Protein AF-A0A383CXV9-F1 (afdb_monomer_lite)

Sequence (57 aa):
MIAMKFQSLSNQFLVAMPALDDPNFSRTVTLVCQHDENGALGVTINRTVNSFKINDI

Organism: NCBI:txid408172

Secondary structure (DSSP, 8-state):
---------TTPEEE--TT---TTTTT-EEEEEEEETTEEEEEESS---TT--TT--

Structure (mmCIF, N/CA/C/O backbone):
data_AF-A0A383CXV9-F1
#
_entry.id   AF-A0A383CXV9-F1
#
loop_
_atom_site.group_PDB
_atom_site.id
_atom_site.type_symbol
_atom_site.label_atom_id
_atom_site.label_alt_id
_atom_site.label_comp_id
_atom_site.label_asym_id
_atom_site.label_entity_id
_atom_site.label_seq_id
_atom_site.pdbx_PDB_ins_code
_atom_site.Cartn_x
_atom_site.Cartn_y
_atom_site.Cartn_z
_atom_site.o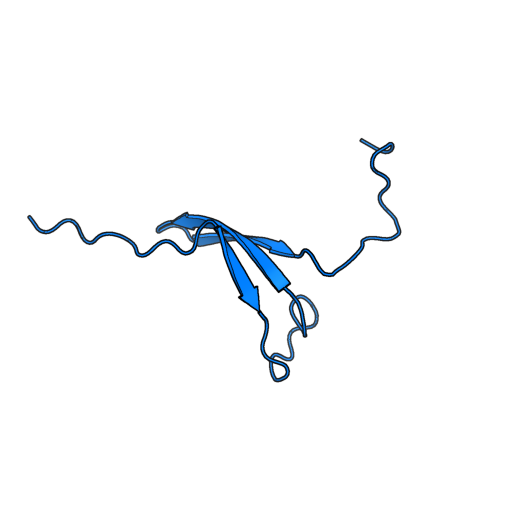ccupancy
_atom_site.B_iso_or_equiv
_atom_site.auth_seq_id
_atom_site.auth_comp_id
_atom_site.auth_asym_id
_atom_site.auth_atom_id
_atom_site.pdbx_PDB_model_num
ATOM 1 N N . MET A 1 1 ? 16.608 30.730 -3.842 1.00 42.81 1 MET A N 1
ATOM 2 C CA . MET A 1 1 ? 16.499 29.438 -3.136 1.00 42.81 1 MET A CA 1
ATOM 3 C C . MET A 1 1 ? 15.128 28.871 -3.467 1.00 42.81 1 MET A C 1
ATOM 5 O O . MET A 1 1 ? 14.137 29.403 -2.988 1.00 42.81 1 MET A O 1
ATOM 9 N N . ILE A 1 2 ? 15.047 27.938 -4.415 1.00 55.03 2 ILE A N 1
ATOM 10 C CA . ILE A 1 2 ? 13.766 27.400 -4.890 1.00 55.03 2 ILE A CA 1
ATOM 11 C C . ILE A 1 2 ? 13.433 26.234 -3.958 1.00 55.03 2 ILE A C 1
ATOM 13 O O . ILE A 1 2 ? 14.151 25.239 -3.966 1.00 55.03 2 ILE A O 1
ATOM 17 N N . ALA A 1 3 ? 12.411 26.364 -3.113 1.00 63.28 3 ALA A N 1
ATOM 18 C CA . ALA A 1 3 ? 11.909 25.221 -2.359 1.00 63.28 3 ALA A CA 1
ATOM 19 C C . ALA A 1 3 ? 11.218 24.282 -3.359 1.00 63.28 3 ALA A C 1
ATOM 21 O O . ALA A 1 3 ? 10.151 24.612 -3.881 1.00 63.28 3 ALA A O 1
ATOM 22 N N . MET A 1 4 ? 11.846 23.150 -3.684 1.00 61.16 4 MET A N 1
ATOM 23 C CA . MET A 1 4 ? 11.177 22.082 -4.423 1.00 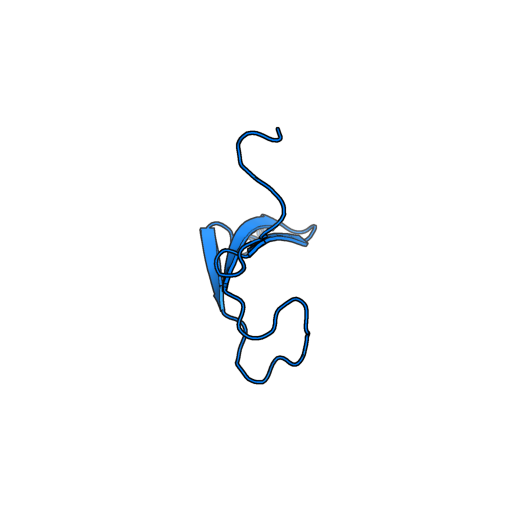61.16 4 MET A CA 1
ATOM 24 C C . MET A 1 4 ? 10.040 21.566 -3.545 1.00 61.16 4 MET A C 1
ATOM 26 O O . MET A 1 4 ? 10.260 20.956 -2.506 1.00 61.16 4 MET A O 1
ATOM 30 N N . LYS A 1 5 ? 8.804 21.890 -3.924 1.00 65.38 5 LYS A N 1
ATOM 31 C CA . LYS A 1 5 ? 7.616 21.418 -3.220 1.00 65.38 5 LYS A CA 1
ATOM 32 C C . LYS A 1 5 ? 7.433 19.949 -3.583 1.00 65.38 5 LYS A C 1
ATOM 34 O O . LYS A 1 5 ? 7.124 19.645 -4.734 1.00 65.38 5 LYS A O 1
ATOM 39 N N . PHE A 1 6 ? 7.637 19.054 -2.622 1.00 77.06 6 PHE A N 1
ATOM 40 C CA . PHE A 1 6 ? 7.320 17.644 -2.799 1.00 77.06 6 PHE A CA 1
ATOM 41 C C . PHE A 1 6 ? 5.844 17.502 -3.196 1.00 77.06 6 PHE A C 1
ATOM 43 O O . PHE A 1 6 ? 4.954 17.994 -2.492 1.00 77.06 6 PHE A O 1
ATOM 50 N N . GLN A 1 7 ? 5.570 16.887 -4.350 1.00 81.94 7 GLN A N 1
ATOM 51 C CA . GLN A 1 7 ? 4.196 16.644 -4.786 1.00 81.94 7 GLN A CA 1
ATOM 52 C C . GLN A 1 7 ? 3.622 15.463 -4.007 1.00 81.94 7 GLN A C 1
ATOM 54 O O . GLN A 1 7 ? 3.730 14.304 -4.400 1.00 81.94 7 GLN A O 1
ATOM 59 N N . SER A 1 8 ? 3.025 15.786 -2.862 1.00 87.62 8 SER A N 1
ATOM 60 C CA . SER A 1 8 ? 2.363 14.809 -2.010 1.00 87.62 8 SER A CA 1
ATOM 61 C C . SER A 1 8 ? 1.106 14.246 -2.680 1.00 87.62 8 SER A C 1
ATOM 63 O O . SER A 1 8 ? 0.360 14.954 -3.358 1.00 87.62 8 SER A O 1
ATOM 65 N N . LEU A 1 9 ? 0.870 12.956 -2.447 1.00 89.25 9 LEU A N 1
ATOM 66 C CA . LEU A 1 9 ? -0.305 12.213 -2.905 1.00 89.25 9 LEU A CA 1
ATOM 67 C C . LEU A 1 9 ? -1.269 11.937 -1.744 1.00 89.25 9 LEU A C 1
ATOM 69 O O . LEU A 1 9 ? -2.194 11.145 -1.896 1.00 89.25 9 LEU A O 1
ATOM 73 N N . SER A 1 10 ? -1.064 12.571 -0.585 1.00 91.00 10 SER A N 1
ATOM 74 C CA . SER A 1 10 ? -1.972 12.446 0.555 1.00 91.00 10 SER A CA 1
ATOM 75 C C . SER A 1 10 ? -3.411 12.781 0.154 1.00 91.00 10 SER A C 1
ATOM 77 O O . SER A 1 10 ? -3.655 13.676 -0.657 1.00 91.00 10 SER A O 1
ATOM 79 N N . ASN A 1 11 ? -4.360 12.052 0.736 1.00 91.12 11 ASN A N 1
ATOM 80 C CA . ASN A 1 11 ? -5.799 12.116 0.476 1.00 91.12 11 ASN A CA 1
ATOM 81 C C . ASN A 1 11 ? -6.220 11.690 -0.942 1.00 91.12 11 ASN A C 1
ATOM 83 O O . ASN A 1 11 ? -7.349 11.964 -1.350 1.00 91.12 11 ASN A O 1
ATOM 87 N N . GLN A 1 12 ? -5.352 11.003 -1.688 1.00 92.75 12 GLN A N 1
ATOM 88 C CA . GLN A 1 12 ? -5.698 10.423 -2.986 1.00 92.75 12 GLN A CA 1
ATOM 89 C C . GLN A 1 12 ? -5.930 8.915 -2.887 1.00 92.75 12 GLN A C 1
ATOM 91 O O . GLN A 1 12 ? -5.387 8.234 -2.014 1.00 92.75 12 GLN A O 1
ATOM 96 N N . PHE A 1 13 ? -6.727 8.392 -3.818 1.00 93.44 13 PHE A N 1
ATOM 97 C CA . PHE A 1 13 ? -6.915 6.957 -3.997 1.00 93.44 13 PHE A CA 1
ATOM 98 C C . PHE A 1 13 ? -5.990 6.439 -5.095 1.00 93.44 13 PHE A C 1
ATOM 100 O O . PHE A 1 13 ? -6.024 6.914 -6.229 1.00 93.44 13 PHE A O 1
ATOM 107 N N . LEU A 1 14 ? -5.202 5.425 -4.763 1.00 92.31 14 LEU A N 1
ATOM 108 C CA . LEU A 1 14 ? -4.427 4.643 -5.709 1.00 92.31 14 LEU A CA 1
ATOM 109 C C . LEU A 1 14 ? -5.249 3.429 -6.124 1.00 92.31 14 LEU A C 1
ATOM 111 O O . LEU A 1 14 ? -5.675 2.634 -5.284 1.00 92.31 14 LEU A O 1
ATOM 115 N N . VAL A 1 15 ? -5.472 3.298 -7.427 1.00 92.62 15 VAL A N 1
ATOM 116 C CA . VAL A 1 15 ? -6.169 2.156 -8.017 1.00 92.62 15 VAL A CA 1
ATOM 117 C C . VAL A 1 15 ? -5.136 1.283 -8.705 1.00 92.62 15 VAL A C 1
ATOM 119 O O . VAL A 1 15 ? -4.485 1.713 -9.659 1.00 92.62 15 VAL A O 1
ATOM 122 N N . ALA A 1 16 ? -4.984 0.053 -8.224 1.00 91.94 16 ALA A N 1
ATOM 123 C CA . ALA A 1 16 ? -4.104 -0.909 -8.860 1.00 91.94 16 ALA A CA 1
ATOM 124 C C . ALA A 1 16 ? -4.658 -1.307 -10.230 1.00 91.94 16 ALA A C 1
ATOM 126 O O . ALA A 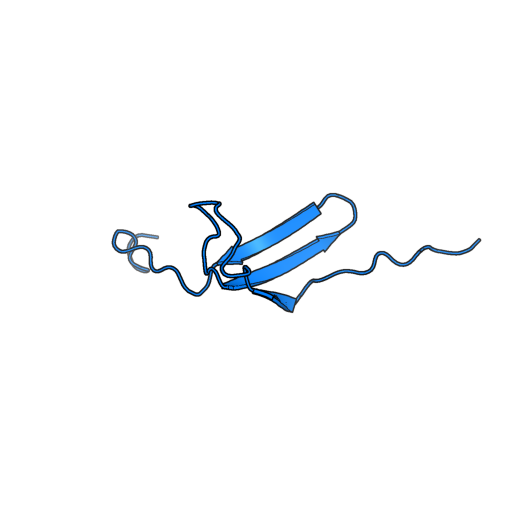1 16 ? -5.803 -1.754 -10.357 1.00 91.94 16 ALA A O 1
ATOM 127 N N . MET A 1 17 ? -3.832 -1.156 -11.265 1.00 89.94 17 MET A N 1
ATOM 128 C CA . MET A 1 17 ? -4.202 -1.583 -12.609 1.00 89.94 17 MET A CA 1
ATOM 129 C C . MET A 1 17 ? -4.399 -3.108 -12.656 1.00 89.94 17 MET A C 1
ATOM 131 O O . MET A 1 17 ? -3.695 -3.835 -11.957 1.00 89.94 17 MET A O 1
ATOM 135 N N . PRO A 1 18 ? -5.300 -3.625 -13.514 1.00 82.38 18 PRO A N 1
ATOM 136 C CA . PRO A 1 18 ? -5.588 -5.059 -13.581 1.00 82.38 18 PRO A CA 1
ATOM 137 C C . PRO A 1 18 ? -4.383 -5.925 -13.971 1.00 82.38 18 PRO A C 1
ATOM 139 O O . PRO A 1 18 ? -4.399 -7.121 -13.708 1.00 82.38 18 PRO A O 1
ATOM 142 N N . ALA A 1 19 ? -3.371 -5.329 -14.610 1.00 88.50 19 ALA A N 1
ATOM 143 C CA . ALA A 1 19 ? -2.122 -5.986 -14.989 1.00 88.50 19 ALA A CA 1
ATOM 144 C C . ALA A 1 19 ? -1.087 -6.051 -13.847 1.00 88.50 19 ALA A C 1
ATOM 146 O O . ALA A 1 19 ? -0.025 -6.638 -14.029 1.00 88.50 19 ALA A O 1
ATOM 147 N N . LEU A 1 20 ? -1.361 -5.435 -12.689 1.00 87.12 20 LEU A N 1
ATOM 148 C CA . LEU A 1 20 ? -0.498 -5.536 -11.517 1.00 87.12 20 LEU A CA 1
ATOM 149 C C . LEU A 1 20 ? -0.663 -6.924 -10.884 1.00 87.12 20 LEU A C 1
ATOM 151 O O . LEU A 1 20 ? -1.688 -7.215 -10.262 1.00 87.12 20 LEU A O 1
ATOM 155 N N . ASP A 1 21 ? 0.364 -7.757 -11.039 1.00 82.62 21 ASP A N 1
ATOM 156 C CA . ASP A 1 21 ? 0.373 -9.162 -10.604 1.00 82.62 21 ASP A CA 1
ATOM 157 C C . ASP A 1 21 ? 0.874 -9.353 -9.158 1.00 82.62 21 ASP A C 1
ATOM 159 O O . ASP A 1 21 ? 1.281 -10.437 -8.749 1.00 82.62 21 ASP A O 1
ATOM 163 N N . ASP A 1 22 ? 0.869 -8.286 -8.355 1.00 86.00 22 ASP A N 1
ATOM 164 C CA . ASP A 1 22 ? 1.232 -8.373 -6.941 1.00 86.00 22 ASP A CA 1
ATOM 165 C C . ASP A 1 22 ? 0.025 -8.873 -6.126 1.00 86.00 22 ASP A C 1
ATOM 167 O O . ASP A 1 22 ? -0.982 -8.167 -6.050 1.00 86.00 22 ASP A O 1
ATOM 171 N N . PRO A 1 23 ? 0.080 -10.041 -5.462 1.00 82.75 23 PRO A N 1
ATOM 172 C CA . PRO A 1 23 ? -1.045 -10.563 -4.682 1.00 82.75 23 PRO A CA 1
ATOM 173 C C . PRO A 1 23 ? -1.478 -9.638 -3.527 1.00 82.75 23 PRO A C 1
ATOM 175 O O . PRO A 1 23 ? -2.643 -9.652 -3.109 1.00 82.75 23 PRO A O 1
ATOM 178 N N . ASN A 1 24 ? -0.591 -8.781 -3.020 1.00 84.19 24 ASN A N 1
ATOM 179 C CA . ASN A 1 24 ? -0.922 -7.809 -1.982 1.00 84.19 24 ASN A CA 1
ATOM 180 C C . ASN A 1 24 ? -1.757 -6.645 -2.523 1.00 84.19 24 ASN A C 1
ATOM 182 O O . ASN A 1 24 ? -2.620 -6.155 -1.795 1.00 84.19 24 ASN A O 1
ATOM 186 N N . PHE A 1 25 ? -1.554 -6.262 -3.786 1.00 85.19 25 PHE A N 1
ATOM 187 C CA . PHE A 1 25 ? -2.145 -5.065 -4.396 1.00 85.19 25 PHE A CA 1
ATOM 188 C C . PHE A 1 25 ? -3.020 -5.343 -5.627 1.00 85.19 25 PHE A C 1
ATOM 190 O O . PHE A 1 25 ? -3.590 -4.425 -6.211 1.00 85.19 25 PHE A O 1
ATOM 197 N N . SER A 1 26 ? -3.168 -6.596 -6.052 1.00 88.31 26 SER A N 1
ATOM 198 C CA . SER A 1 26 ? -3.930 -6.918 -7.255 1.00 88.31 26 SER A CA 1
ATOM 199 C C . SER A 1 26 ? -5.385 -6.497 -7.077 1.00 88.31 26 SER A C 1
ATOM 201 O O . SER A 1 26 ? -6.068 -6.921 -6.138 1.00 88.31 26 SER A O 1
ATOM 203 N N . ARG A 1 27 ? -5.847 -5.624 -7.984 1.00 87.94 27 ARG A N 1
ATOM 204 C CA . ARG A 1 27 ? -7.191 -5.026 -7.969 1.00 87.94 27 ARG A CA 1
ATOM 205 C C . ARG A 1 27 ? -7.532 -4.320 -6.649 1.00 87.94 27 ARG A C 1
ATOM 207 O O . ARG A 1 27 ? -8.704 -4.258 -6.278 1.00 87.94 27 ARG A O 1
ATOM 214 N N . THR A 1 28 ? -6.544 -3.793 -5.924 1.00 91.88 28 THR A N 1
ATOM 215 C CA . THR A 1 28 ? -6.795 -3.044 -4.689 1.00 91.88 28 THR A CA 1
ATOM 216 C C . THR A 1 28 ? -7.055 -1.565 -4.939 1.00 91.88 28 THR A C 1
ATOM 218 O O . THR A 1 28 ? -6.559 -0.974 -5.900 1.00 91.88 28 THR A O 1
ATOM 221 N N . VAL A 1 29 ? -7.809 -0.961 -4.023 1.00 93.56 29 VAL A N 1
ATOM 222 C CA . VAL A 1 29 ? -7.959 0.491 -3.906 1.00 93.56 29 VAL A CA 1
ATOM 223 C C . VAL A 1 29 ? -7.361 0.912 -2.572 1.00 93.56 29 VAL A C 1
ATOM 225 O O . VAL A 1 29 ? -7.821 0.459 -1.521 1.00 93.56 29 VAL A O 1
ATOM 228 N N . THR A 1 30 ? -6.342 1.764 -2.615 1.00 93.62 30 THR A N 1
ATOM 229 C CA . THR A 1 30 ? -5.578 2.197 -1.441 1.00 93.62 30 THR A CA 1
ATOM 230 C C . THR A 1 30 ? -5.707 3.704 -1.263 1.00 93.62 30 THR A C 1
ATOM 232 O O . THR A 1 30 ? -5.400 4.465 -2.173 1.00 93.62 30 THR A O 1
ATOM 235 N N . LEU A 1 31 ? -6.159 4.149 -0.093 1.00 93.94 31 LEU A N 1
ATOM 236 C CA . LEU A 1 31 ? -6.147 5.560 0.289 1.00 93.94 31 LEU A CA 1
ATOM 237 C C . LEU A 1 31 ? -4.756 5.926 0.806 1.00 93.94 31 LEU A C 1
ATOM 239 O O . LEU A 1 31 ? -4.273 5.277 1.729 1.00 93.94 31 LEU A O 1
ATOM 243 N N . VAL A 1 32 ? -4.135 6.968 0.263 1.00 94.19 32 VAL A N 1
ATOM 244 C CA . VAL A 1 32 ? -2.861 7.498 0.767 1.00 94.19 32 VAL A CA 1
ATOM 245 C C . VAL A 1 32 ? -3.150 8.470 1.907 1.00 94.19 32 VAL A C 1
ATOM 247 O O . VAL A 1 32 ? -3.766 9.513 1.699 1.00 94.19 32 VAL A O 1
ATOM 250 N N . CYS A 1 33 ? -2.708 8.139 3.116 1.00 91.94 33 CYS A N 1
ATOM 251 C CA . CYS A 1 33 ? -2.895 8.976 4.304 1.00 91.94 33 CYS A CA 1
ATOM 252 C C . CYS A 1 33 ? -1.730 9.952 4.493 1.00 91.94 33 CYS A C 1
ATOM 254 O O . CYS A 1 33 ? -1.927 11.084 4.927 1.00 91.94 33 CYS A O 1
ATOM 256 N N . GLN A 1 34 ? -0.518 9.513 4.157 1.00 92.25 34 GLN A N 1
ATOM 257 C CA . GLN A 1 34 ? 0.699 10.308 4.256 1.00 92.25 34 GLN A CA 1
ATOM 258 C C . GLN A 1 34 ? 1.577 10.022 3.042 1.00 92.25 34 GLN A C 1
ATOM 260 O O . GLN A 1 34 ? 1.736 8.870 2.652 1.00 92.25 34 GLN A O 1
ATOM 265 N N . HIS A 1 35 ? 2.137 11.068 2.444 1.00 91.94 35 HIS A N 1
ATOM 266 C CA . HIS A 1 35 ? 3.156 10.968 1.408 1.00 91.94 35 HIS A CA 1
ATOM 267 C C . HIS A 1 35 ? 4.123 12.136 1.573 1.00 91.94 35 HIS A C 1
ATOM 269 O O . HIS A 1 35 ? 3.736 13.294 1.374 1.00 91.94 35 HIS A O 1
ATOM 275 N N . ASP A 1 36 ? 5.353 11.821 1.951 1.00 89.75 36 ASP A N 1
ATOM 276 C CA . ASP A 1 36 ? 6.460 12.758 2.101 1.00 89.75 36 ASP A CA 1
ATOM 277 C C . ASP A 1 36 ? 7.744 12.180 1.485 1.00 89.75 36 ASP A C 1
ATOM 279 O O . ASP A 1 36 ? 7.730 11.118 0.861 1.00 89.75 36 ASP A O 1
ATOM 283 N N . GLU A 1 37 ? 8.856 12.898 1.626 1.00 88.81 37 GLU A N 1
ATOM 284 C CA . GLU A 1 37 ? 10.145 12.532 1.027 1.00 88.81 37 GLU A CA 1
ATOM 285 C C . GLU A 1 37 ? 10.692 11.180 1.520 1.00 88.81 37 GLU A C 1
ATOM 287 O O . GLU A 1 37 ? 11.528 10.581 0.846 1.00 88.81 37 GLU A O 1
ATOM 292 N N . ASN A 1 38 ? 10.208 10.671 2.658 1.00 89.44 38 ASN A N 1
ATOM 293 C CA . ASN A 1 38 ? 10.605 9.378 3.212 1.00 89.44 38 ASN A CA 1
ATOM 294 C C . ASN A 1 38 ? 9.752 8.218 2.677 1.00 89.44 38 ASN A C 1
ATOM 296 O O . ASN A 1 38 ? 10.126 7.057 2.851 1.00 89.44 38 ASN A O 1
ATOM 300 N N . GLY A 1 39 ? 8.614 8.506 2.037 1.00 89.12 39 GLY A N 1
ATOM 301 C CA . GLY A 1 39 ? 7.734 7.502 1.447 1.00 89.12 39 GLY A CA 1
ATOM 302 C C . GLY A 1 39 ? 6.247 7.801 1.612 1.00 89.12 39 GLY A C 1
ATOM 303 O O . GLY A 1 39 ? 5.831 8.921 1.912 1.00 89.12 39 GLY A O 1
ATOM 304 N N . ALA A 1 40 ? 5.427 6.772 1.386 1.00 91.81 40 ALA A N 1
ATOM 305 C CA . ALA A 1 40 ? 3.973 6.855 1.450 1.00 91.81 40 ALA A CA 1
ATOM 306 C C . ALA A 1 40 ? 3.386 5.793 2.384 1.00 91.81 40 ALA A C 1
ATOM 308 O O . ALA A 1 40 ? 3.775 4.626 2.343 1.00 91.81 40 ALA A O 1
ATOM 309 N N . LEU A 1 41 ? 2.394 6.193 3.176 1.00 93.38 41 LEU A N 1
ATOM 310 C CA . LEU A 1 41 ? 1.559 5.315 3.982 1.00 93.38 41 LEU A CA 1
ATOM 311 C C . LEU A 1 41 ? 0.126 5.379 3.467 1.00 93.38 41 LEU A C 1
ATOM 313 O O . LEU A 1 41 ? -0.435 6.461 3.269 1.00 93.38 41 LEU A O 1
ATOM 317 N N . GLY A 1 42 ? -0.484 4.212 3.292 1.00 92.56 42 GLY A N 1
ATOM 318 C CA . GLY A 1 42 ? -1.862 4.109 2.846 1.00 92.56 42 GLY A CA 1
ATOM 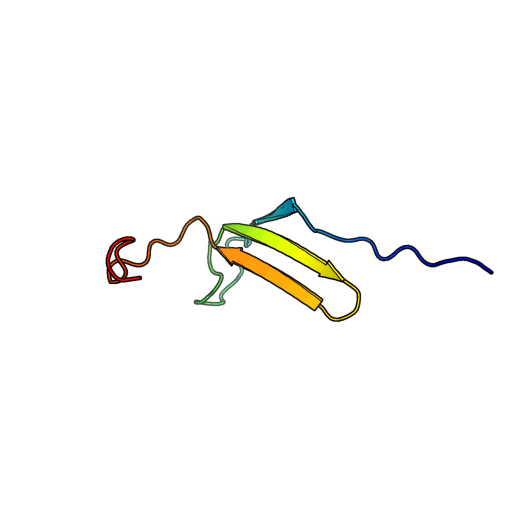319 C C . GLY A 1 42 ? -2.578 2.870 3.357 1.00 92.56 42 GLY A C 1
ATOM 320 O O . GLY A 1 42 ? -1.957 1.920 3.829 1.00 92.56 42 GLY A O 1
ATOM 321 N N . VAL A 1 43 ? -3.905 2.900 3.265 1.00 91.94 43 VAL A N 1
ATOM 322 C CA . VAL A 1 43 ? -4.796 1.836 3.735 1.00 91.94 43 VAL A CA 1
ATOM 323 C C . VAL A 1 43 ? -5.616 1.310 2.568 1.00 91.94 43 VAL A C 1
ATOM 325 O O . VAL A 1 43 ? -6.288 2.070 1.869 1.00 91.94 43 VAL A O 1
ATOM 328 N N . THR A 1 44 ? -5.579 -0.003 2.358 1.00 92.12 44 THR A N 1
ATOM 329 C CA . THR A 1 44 ? -6.422 -0.671 1.363 1.00 92.12 44 THR A CA 1
ATOM 330 C C . THR A 1 44 ? -7.852 -0.768 1.873 1.00 92.12 44 THR A C 1
ATOM 332 O O . THR A 1 44 ? -8.109 -1.385 2.902 1.00 92.12 44 THR A O 1
ATOM 335 N N . ILE A 1 45 ? -8.789 -0.172 1.138 1.00 91.69 45 ILE A N 1
ATOM 336 C CA . ILE A 1 45 ? -10.189 -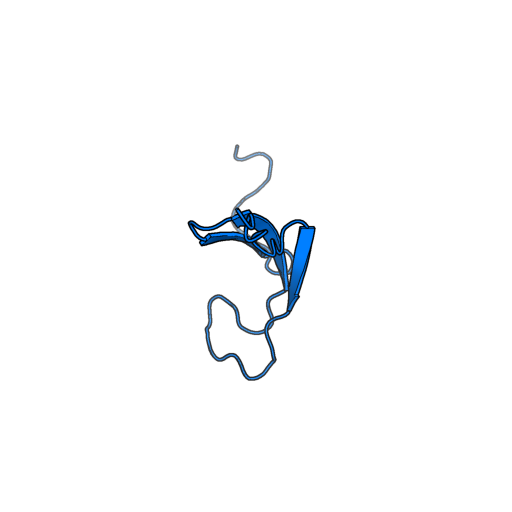0.040 1.566 1.00 91.69 45 ILE A CA 1
ATOM 337 C C . ILE A 1 45 ? -11.114 -1.105 0.971 1.00 91.69 45 ILE A C 1
ATOM 339 O O . ILE A 1 45 ? -12.231 -1.283 1.444 1.00 91.69 45 ILE A O 1
ATOM 343 N N . ASN A 1 46 ? -10.671 -1.825 -0.063 1.00 90.56 46 ASN A N 1
ATOM 344 C CA . ASN A 1 46 ? -11.495 -2.812 -0.768 1.00 90.56 46 ASN A CA 1
ATOM 345 C C . ASN A 1 46 ? -11.150 -4.273 -0.423 1.00 90.56 46 ASN A C 1
ATOM 347 O O . ASN A 1 46 ? -11.512 -5.184 -1.166 1.00 90.56 46 ASN A O 1
ATOM 351 N N . ARG A 1 47 ? -10.452 -4.500 0.695 1.00 86.31 47 ARG A N 1
ATOM 352 C CA . ARG A 1 47 ? -10.098 -5.832 1.197 1.00 86.31 47 ARG A CA 1
ATOM 353 C C . ARG A 1 47 ? -10.533 -5.953 2.653 1.00 86.31 47 ARG A C 1
ATOM 355 O O . ARG A 1 47 ? -9.929 -5.354 3.536 1.00 86.31 47 ARG A O 1
ATOM 362 N N . THR A 1 48 ? -11.586 -6.723 2.902 1.00 83.44 48 THR A N 1
ATOM 363 C CA . THR A 1 48 ? -12.069 -6.991 4.259 1.00 83.44 48 THR A CA 1
ATOM 364 C C . THR A 1 48 ? -11.201 -8.047 4.928 1.00 83.44 48 THR A C 1
ATOM 366 O O . THR A 1 48 ? -10.867 -9.066 4.325 1.00 83.44 48 THR A O 1
ATOM 369 N N . VAL A 1 49 ? -10.859 -7.825 6.193 1.00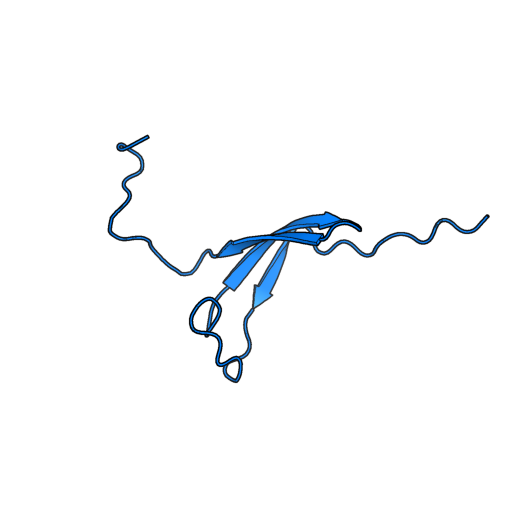 81.56 49 VAL A N 1
ATOM 370 C CA . VAL A 1 49 ? -10.222 -8.838 7.031 1.00 81.56 49 VAL A CA 1
ATOM 371 C C . VAL A 1 49 ? -11.305 -9.561 7.827 1.00 81.56 49 VAL A C 1
ATOM 373 O O . VAL A 1 49 ? -11.969 -8.973 8.671 1.00 81.56 49 VAL A O 1
ATOM 376 N N . ASN A 1 50 ? -11.528 -10.842 7.538 1.00 72.69 50 ASN A N 1
ATOM 377 C CA . ASN A 1 50 ? -12.632 -11.595 8.149 1.00 72.69 50 ASN A CA 1
ATOM 378 C C . ASN A 1 50 ? -12.389 -11.944 9.629 1.00 72.69 50 ASN A C 1
ATOM 380 O O . ASN A 1 50 ? -13.328 -12.312 10.331 1.00 72.69 50 ASN A O 1
ATOM 384 N N . SER A 1 51 ? -11.140 -11.846 10.092 1.00 71.75 51 SER A N 1
ATOM 385 C CA . SER A 1 51 ? -10.707 -12.334 11.408 1.00 71.75 51 SER A CA 1
ATOM 386 C C . SER A 1 51 ? -10.544 -11.246 12.469 1.00 71.75 51 SER A C 1
ATOM 388 O O . SER A 1 51 ? -10.207 -11.576 13.598 1.00 71.75 51 SER A O 1
ATOM 390 N N . PHE A 1 52 ? -10.762 -9.973 12.131 1.00 69.56 52 PHE A N 1
ATOM 391 C CA . PHE A 1 52 ? -10.625 -8.861 13.072 1.00 69.56 52 PHE A CA 1
ATOM 392 C C . PHE A 1 52 ? -11.969 -8.159 13.213 1.00 69.56 52 PHE A C 1
ATOM 394 O O . PHE A 1 52 ? -12.474 -7.584 12.246 1.00 69.56 52 PHE A O 1
ATOM 401 N N . LYS A 1 53 ? -12.570 -8.218 14.404 1.00 74.88 53 LYS A N 1
ATOM 402 C CA . LYS A 1 53 ? -13.752 -7.415 14.718 1.00 74.88 53 LYS A CA 1
ATOM 403 C C . LYS A 1 53 ? -13.317 -6.151 15.447 1.00 74.88 53 LYS A C 1
ATOM 405 O O . LYS A 1 53 ? -12.356 -6.147 16.202 1.00 74.88 53 LYS A O 1
ATOM 410 N N . ILE A 1 54 ? -14.086 -5.081 15.267 1.00 77.88 54 ILE A N 1
ATOM 411 C CA . ILE A 1 54 ? -13.874 -3.793 15.951 1.00 77.88 54 ILE A CA 1
ATOM 412 C C . ILE A 1 54 ? -13.982 -3.900 17.487 1.00 77.88 54 ILE A C 1
ATOM 414 O O . ILE A 1 54 ? -13.597 -2.979 18.188 1.00 77.88 54 ILE A O 1
ATOM 418 N N . ASN A 1 55 ? -14.516 -5.008 18.010 1.00 77.56 55 ASN A N 1
ATOM 419 C CA . ASN A 1 55 ? -14.604 -5.264 19.448 1.00 77.56 55 ASN A CA 1
ATOM 420 C C . ASN A 1 55 ? -13.403 -6.059 19.997 1.00 77.56 55 ASN A C 1
ATOM 422 O O . ASN A 1 55 ? -13.371 -6.316 21.194 1.00 77.56 55 ASN A O 1
ATOM 426 N N . ASP A 1 56 ? -12.456 -6.475 19.147 1.00 71.56 56 ASP A N 1
ATOM 427 C CA . ASP A 1 56 ? -11.241 -7.206 19.551 1.00 71.56 56 ASP A CA 1
ATOM 428 C C . ASP A 1 56 ? -10.047 -6.263 19.841 1.00 71.56 56 ASP A C 1
ATOM 430 O O . ASP A 1 56 ? -8.904 -6.715 19.919 1.00 71.56 56 ASP A O 1
ATOM 434 N N . ILE A 1 57 ? -10.305 -4.957 19.973 1.00 59.81 57 ILE A N 1
ATOM 435 C CA . ILE A 1 57 ? -9.338 -3.877 20.250 1.00 59.81 57 ILE A CA 1
ATOM 436 C C . ILE A 1 57 ? -9.637 -3.223 21.594 1.00 59.81 57 ILE A C 1
ATOM 438 O O . ILE A 1 57 ? -10.834 -2.980 21.870 1.00 59.81 57 ILE A O 1
#

Foldseek 3Di:
DDPPPPPWCAQHWDADDCPPPDPVRHRWIWHWHGQDPVGTDIDTDPDDDPPDDPVVD

InterPro domains:
  IPR003774 AlgH-like [PF02622] (18-56)
  IPR003774 AlgH-like [PTHR30327] (7-50)

pLDDT: mean 83.95, std 11.17, range [42.81, 94.19]

Radius of gyration: 15.13 Å; chains: 1; bounding box: 31×42×35 Å